Protein AF-A0A183FF31-F1 (afdb_monomer_lite)

pLDDT: mean 77.93, std 10.9, range [37.69, 88.56]

Secondary structure (DSSP, 8-state):
-EEEEE-S-EEEEEEEEEEEEEEEES-EEEEEEEEEEEEEEEES-EEEEEEEEEEEEEEEEEEEEEEEEEEEEEEEEEEEEEEEEEE-S-EEEEEEEEEEEEEEE-SS-------

Organism: Heligmosomoides polygyrus (NCBI:txid6339)

Sequence (115 aa):
MNVCFESSPLDVCFEWSTLGGYFKSPALDGHFESSTLDGYFESSPLDVCFEWSTLGGYFKSPALDGHFESSTLDGYFEWSTLGGYFKLPALNGYFEPSTLDGYFESPVTCHLSSR

Foldseek 3Di:
DEDEDDDEEDADEEEDQEYEYADEYQEYHYEYEYQEYAYAEDYEEYEYHEYYQEYYYHYDYQEYEYHEDYQEYAEAYEYQEYYEAYAHAYYHYAHEHCYYHYHYDYPDDHPNPDD

Structure (mmCIF, N/CA/C/O backbone):
data_AF-A0A183FF31-F1
#
_entry.id   AF-A0A183FF31-F1
#
loop_
_atom_site.group_PDB
_atom_site.id
_atom_site.type_symbol
_atom_site.label_atom_id
_atom_site.label_alt_id
_atom_site.label_comp_id
_atom_site.label_asym_id
_atom_site.label_entity_id
_atom_site.label_seq_id
_atom_site.pdbx_PDB_ins_code
_atom_site.Cartn_x
_atom_site.Cartn_y
_atom_site.Cartn_z
_atom_site.occupancy
_atom_site.B_iso_or_equiv
_atom_site.auth_seq_id
_atom_site.auth_comp_id
_atom_site.auth_asym_id
_atom_site.auth_atom_id
_atom_site.pdbx_PDB_model_num
ATOM 1 N N . MET A 1 1 ? 8.555 2.141 14.686 1.00 59.09 1 MET A N 1
ATOM 2 C CA . MET A 1 1 ? 10.004 2.346 14.431 1.00 59.09 1 MET A CA 1
ATOM 3 C C . MET A 1 1 ? 10.138 3.236 13.208 1.00 59.09 1 MET A C 1
ATOM 5 O O . MET A 1 1 ? 9.341 3.032 12.307 1.00 59.09 1 MET A O 1
ATOM 9 N N . ASN A 1 2 ? 11.051 4.219 13.192 1.00 63.12 2 ASN A N 1
ATOM 10 C CA . ASN A 1 2 ? 11.234 5.087 12.022 1.00 63.12 2 ASN A CA 1
ATOM 11 C C . ASN A 1 2 ? 12.384 4.553 11.161 1.00 63.12 2 ASN A C 1
ATOM 13 O O . ASN A 1 2 ? 13.509 4.463 11.654 1.00 63.12 2 ASN A O 1
ATOM 17 N N . VAL A 1 3 ? 12.102 4.161 9.922 1.00 66.81 3 VAL A N 1
ATOM 18 C CA . VAL A 1 3 ? 13.086 3.595 8.991 1.00 66.81 3 VAL A CA 1
ATOM 19 C C . VAL A 1 3 ? 13.325 4.597 7.867 1.00 66.81 3 VAL A C 1
ATOM 21 O O . VAL A 1 3 ? 12.381 5.122 7.287 1.00 66.81 3 VAL A O 1
ATOM 24 N N . CYS A 1 4 ? 14.590 4.877 7.567 1.00 66.94 4 CYS A N 1
ATOM 25 C CA . CYS A 1 4 ? 14.965 5.617 6.366 1.00 66.94 4 CYS A CA 1
ATOM 26 C C . CYS A 1 4 ? 15.694 4.654 5.442 1.00 66.94 4 CYS A C 1
ATOM 28 O O . CYS A 1 4 ? 16.723 4.097 5.835 1.00 66.94 4 CYS A O 1
ATOM 30 N N . PHE A 1 5 ? 15.163 4.446 4.242 1.00 64.62 5 PHE A N 1
ATOM 31 C CA . PHE A 1 5 ? 15.772 3.558 3.263 1.00 64.62 5 PHE A CA 1
ATOM 32 C C . PHE A 1 5 ? 15.904 4.255 1.913 1.00 64.62 5 PHE A C 1
ATOM 34 O O . PHE A 1 5 ? 14.911 4.701 1.341 1.00 64.62 5 PHE A O 1
ATOM 41 N N . GLU A 1 6 ? 17.137 4.305 1.411 1.00 56.78 6 GLU A N 1
ATOM 42 C CA . GLU A 1 6 ? 17.472 4.784 0.072 1.00 56.78 6 GLU A CA 1
ATOM 43 C C . GLU A 1 6 ? 18.443 3.789 -0.578 1.00 56.78 6 GLU A C 1
ATOM 45 O O . GLU A 1 6 ? 19.657 3.902 -0.409 1.00 56.78 6 GLU A O 1
ATOM 50 N N . SER A 1 7 ? 17.943 2.756 -1.270 1.00 53.22 7 SER A N 1
ATOM 51 C CA . SER A 1 7 ? 18.807 1.884 -2.087 1.00 53.22 7 SER A CA 1
ATOM 52 C C . SER A 1 7 ? 18.047 1.091 -3.170 1.00 53.22 7 SER A C 1
ATOM 54 O O . SER A 1 7 ? 16.854 1.312 -3.371 1.00 53.22 7 SER A O 1
ATOM 56 N N . SER A 1 8 ? 18.796 0.256 -3.911 1.00 54.72 8 SER A N 1
ATOM 57 C CA . SER A 1 8 ? 18.445 -0.599 -5.068 1.00 54.72 8 SER A CA 1
ATOM 58 C C . SER A 1 8 ? 17.163 -1.437 -4.883 1.00 54.72 8 SER A C 1
ATOM 60 O O . SER A 1 8 ? 16.695 -1.516 -3.751 1.00 54.72 8 SER A O 1
ATOM 62 N N . PRO A 1 9 ? 16.600 -2.051 -5.958 1.00 56.19 9 PRO A N 1
ATOM 63 C CA . PRO A 1 9 ? 15.320 -2.759 -5.907 1.00 56.19 9 PRO A CA 1
ATOM 64 C C . PRO A 1 9 ? 15.233 -3.630 -4.667 1.00 56.19 9 PRO A C 1
ATOM 66 O O . PRO A 1 9 ? 16.092 -4.478 -4.419 1.00 56.19 9 PRO A O 1
ATOM 69 N N . LEU A 1 10 ? 14.242 -3.311 -3.859 1.00 62.03 10 LEU A N 1
ATOM 70 C CA . LEU A 1 10 ? 13.980 -3.976 -2.609 1.00 62.03 10 LEU A CA 1
ATOM 71 C C . LEU A 1 10 ? 13.076 -5.160 -2.922 1.00 62.03 10 LEU A C 1
ATOM 73 O O . LEU A 1 10 ? 12.004 -4.928 -3.452 1.00 62.03 10 LEU A O 1
ATOM 77 N N . ASP A 1 11 ? 13.526 -6.374 -2.619 1.00 65.38 11 ASP A N 1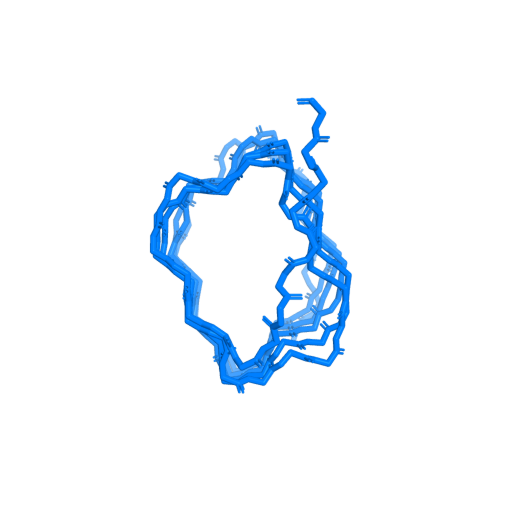
ATOM 78 C CA . ASP A 1 11 ? 12.676 -7.558 -2.462 1.00 65.38 11 ASP A CA 1
ATOM 79 C C . ASP A 1 11 ? 12.748 -7.925 -0.979 1.00 65.38 11 ASP A C 1
ATOM 81 O O . ASP A 1 11 ? 13.816 -8.277 -0.460 1.00 65.38 11 ASP A O 1
ATOM 85 N N . VAL A 1 12 ? 11.660 -7.669 -0.258 1.00 66.19 12 VAL A N 1
ATOM 86 C CA . VAL A 1 12 ? 11.653 -7.681 1.206 1.00 66.19 12 VAL A CA 1
ATOM 87 C C . VAL A 1 12 ? 10.292 -8.082 1.747 1.00 66.19 12 VAL A C 1
ATOM 89 O O . VAL A 1 12 ? 9.257 -7.568 1.331 1.00 66.19 12 VAL A O 1
ATOM 92 N N . CYS A 1 13 ? 10.321 -8.954 2.753 1.00 74.00 13 CYS A N 1
ATOM 93 C CA . CYS A 1 13 ? 9.168 -9.264 3.587 1.00 74.00 13 CYS A CA 1
ATOM 94 C C . CYS A 1 13 ? 9.360 -8.644 4.963 1.00 74.00 13 CYS A C 1
ATOM 96 O O . CYS A 1 13 ? 10.416 -8.789 5.590 1.00 74.00 13 CYS A O 1
ATOM 98 N N . PHE A 1 14 ? 8.330 -7.966 5.435 1.00 71.69 14 PHE A N 1
ATOM 99 C CA . PHE A 1 14 ? 8.433 -7.106 6.590 1.00 71.69 14 PHE A CA 1
ATOM 100 C C . PHE A 1 14 ? 7.173 -7.169 7.451 1.00 71.69 14 PHE A C 1
ATOM 102 O O . PHE A 1 14 ? 6.082 -6.853 6.986 1.00 71.69 14 PHE A O 1
ATOM 109 N N . GLU A 1 15 ? 7.354 -7.512 8.727 1.00 78.12 15 GLU A N 1
ATOM 110 C CA . GLU A 1 15 ? 6.283 -7.601 9.721 1.00 78.12 15 GLU A CA 1
ATOM 111 C C . GLU A 1 15 ? 6.616 -6.721 10.933 1.00 78.12 15 GLU A C 1
ATOM 113 O O . GLU A 1 15 ? 7.628 -6.923 11.614 1.00 78.12 15 GLU A O 1
ATOM 118 N N . TRP A 1 16 ? 5.758 -5.743 11.235 1.00 77.06 16 TRP A N 1
ATOM 119 C CA . TRP A 1 16 ? 5.919 -4.880 12.413 1.00 77.06 16 TRP A CA 1
ATOM 120 C C . TRP A 1 16 ? 4.591 -4.494 13.048 1.00 77.06 16 TRP A C 1
ATOM 122 O O . TRP A 1 16 ? 3.587 -4.334 12.374 1.00 77.06 16 TRP A O 1
ATOM 132 N N . SER A 1 17 ? 4.579 -4.188 14.345 1.00 79.88 17 SER A N 1
ATOM 133 C CA . SER A 1 17 ? 3.380 -3.610 14.977 1.00 79.88 17 SER A CA 1
ATOM 134 C C . SER A 1 17 ? 3.124 -2.161 14.540 1.00 79.88 17 SER A C 1
ATOM 136 O O . SER A 1 17 ? 1.981 -1.750 14.376 1.00 79.88 17 SER A O 1
ATOM 138 N N . THR A 1 18 ? 4.183 -1.370 14.346 1.00 79.94 18 THR A N 1
ATOM 139 C CA . THR A 1 18 ? 4.074 0.007 13.844 1.00 79.94 18 THR A CA 1
ATOM 140 C C . THR A 1 18 ? 5.320 0.384 13.061 1.00 79.94 18 THR A C 1
ATOM 142 O O . THR A 1 18 ? 6.429 0.436 13.621 1.00 79.94 18 THR A O 1
ATOM 145 N N . LEU A 1 19 ? 5.130 0.710 11.790 1.00 79.00 19 LEU A N 1
ATOM 146 C CA . LEU A 1 19 ? 6.173 1.200 10.908 1.00 79.00 19 LEU A CA 1
ATOM 147 C C . LEU A 1 19 ? 5.907 2.664 10.571 1.00 79.00 19 LEU A C 1
ATOM 149 O O . LEU A 1 19 ? 4.791 3.052 10.249 1.00 79.00 19 LEU A O 1
ATOM 153 N N . GLY A 1 20 ? 6.948 3.477 10.646 1.00 79.06 20 GLY A N 1
ATOM 154 C CA . GLY A 1 20 ? 6.944 4.767 9.987 1.00 79.06 20 GLY A CA 1
ATOM 155 C C . GLY A 1 20 ? 8.285 5.040 9.350 1.00 79.06 20 GLY A C 1
ATOM 156 O O . GLY A 1 20 ? 9.251 4.314 9.606 1.00 79.06 20 GLY A O 1
ATOM 157 N N . GLY A 1 21 ? 8.356 6.025 8.466 1.00 81.69 21 GLY A N 1
ATOM 158 C CA . GLY A 1 21 ? 9.617 6.266 7.784 1.00 81.69 21 GLY A CA 1
ATOM 159 C C . GLY A 1 21 ? 9.559 7.120 6.543 1.00 81.69 21 GLY A C 1
ATOM 160 O O . GLY A 1 21 ? 8.499 7.556 6.103 1.00 81.69 21 GLY A O 1
ATOM 161 N N . TYR A 1 22 ? 10.748 7.321 5.987 1.00 81.75 22 TYR A N 1
ATOM 162 C CA . TYR A 1 22 ? 10.947 7.851 4.649 1.00 81.75 22 TYR A CA 1
ATOM 163 C C . TYR A 1 22 ? 11.533 6.739 3.780 1.00 81.75 22 TYR A C 1
ATOM 165 O O . TYR A 1 22 ? 12.638 6.253 4.038 1.00 81.75 22 TYR A O 1
ATOM 173 N N . PHE A 1 23 ? 10.791 6.338 2.757 1.00 77.19 23 PHE A N 1
ATOM 174 C CA . PHE A 1 23 ? 11.182 5.287 1.833 1.00 77.19 23 PHE A CA 1
ATOM 175 C C . PHE A 1 23 ? 11.300 5.872 0.437 1.00 77.19 23 PHE A C 1
ATOM 177 O O . PHE A 1 23 ? 10.318 6.365 -0.125 1.00 77.19 23 PHE A O 1
ATOM 184 N N . LYS A 1 24 ? 12.507 5.791 -0.124 1.00 81.25 24 LYS A N 1
ATOM 185 C CA . LYS A 1 24 ? 12.759 6.149 -1.512 1.00 81.25 24 LYS A CA 1
ATOM 186 C C . LYS A 1 24 ? 13.474 5.017 -2.225 1.00 81.25 24 LYS A C 1
ATOM 188 O O . LYS A 1 24 ? 14.611 4.689 -1.890 1.00 81.25 24 LYS A O 1
ATOM 193 N N . SER A 1 25 ? 12.823 4.423 -3.219 1.00 74.81 25 SER A N 1
ATOM 194 C CA . SER A 1 25 ? 13.407 3.324 -3.991 1.00 74.81 25 SER A CA 1
ATOM 195 C C . SER A 1 25 ? 13.138 3.466 -5.493 1.00 74.81 25 SER A C 1
ATOM 197 O O . SER A 1 25 ? 12.109 3.995 -5.909 1.00 74.81 25 SER A O 1
ATOM 199 N N . PRO A 1 26 ? 14.055 3.004 -6.357 1.00 72.75 26 PRO A N 1
ATOM 200 C CA . PRO A 1 26 ? 13.810 2.952 -7.798 1.00 72.75 26 PRO A CA 1
ATOM 201 C C . PRO A 1 26 ? 12.829 1.831 -8.196 1.00 72.75 26 PRO A C 1
ATOM 203 O O . PRO A 1 26 ? 12.323 1.841 -9.312 1.00 72.75 26 PRO A O 1
ATOM 206 N N . ALA A 1 27 ? 12.601 0.861 -7.310 1.00 72.75 27 ALA A N 1
ATOM 207 C CA . ALA A 1 27 ? 11.593 -0.192 -7.399 1.00 72.75 27 ALA A CA 1
ATOM 208 C C . ALA A 1 27 ? 11.362 -0.747 -5.987 1.00 72.75 27 ALA A C 1
ATOM 210 O O . ALA A 1 27 ? 12.310 -0.808 -5.191 1.00 72.75 27 ALA A O 1
ATOM 211 N N . LEU A 1 28 ? 10.130 -1.128 -5.665 1.00 73.56 28 LEU A N 1
ATOM 212 C CA . LEU A 1 28 ? 9.806 -1.859 -4.440 1.00 73.56 28 LEU A CA 1
ATOM 213 C C . LEU A 1 28 ? 8.992 -3.084 -4.832 1.00 73.56 28 LEU A C 1
ATOM 215 O O . LEU A 1 28 ? 7.940 -2.940 -5.453 1.00 73.56 28 LEU A O 1
ATOM 219 N N . ASP A 1 29 ? 9.505 -4.241 -4.451 1.00 78.19 29 ASP A N 1
ATOM 220 C CA . ASP A 1 29 ? 8.854 -5.533 -4.550 1.00 78.19 29 ASP A CA 1
ATOM 221 C C . ASP A 1 29 ? 8.778 -6.152 -3.143 1.00 78.19 29 ASP A C 1
ATOM 223 O O . ASP A 1 29 ? 9.660 -5.942 -2.299 1.00 78.19 29 ASP A O 1
ATOM 227 N N . GLY A 1 30 ? 7.700 -6.870 -2.855 1.00 77.69 30 GLY A N 1
ATOM 228 C CA . GLY A 1 30 ? 7.584 -7.662 -1.636 1.00 77.69 30 GLY A CA 1
ATOM 229 C C . GLY A 1 30 ? 6.301 -7.466 -0.837 1.00 77.69 30 GLY A C 1
ATOM 230 O O . GLY A 1 30 ? 5.284 -6.957 -1.314 1.00 77.69 30 GLY A O 1
ATOM 231 N N . HIS A 1 31 ? 6.342 -7.934 0.410 1.00 81.31 31 HIS A N 1
ATOM 232 C CA . HIS A 1 31 ? 5.175 -8.036 1.280 1.00 81.31 31 HIS A CA 1
ATOM 233 C C . HIS A 1 31 ? 5.385 -7.263 2.580 1.00 81.31 31 HIS A C 1
ATOM 235 O O . HIS A 1 31 ? 6.368 -7.484 3.293 1.00 81.31 31 HIS A O 1
ATOM 241 N N . PHE A 1 32 ? 4.446 -6.379 2.914 1.00 77.88 32 PHE A N 1
ATOM 242 C CA . PHE A 1 32 ? 4.500 -5.609 4.149 1.00 77.88 32 PHE A CA 1
ATOM 243 C C . PHE A 1 32 ? 3.201 -5.763 4.921 1.00 77.88 32 PHE A C 1
ATOM 245 O O . PHE A 1 32 ? 2.129 -5.374 4.456 1.00 77.88 32 PHE A O 1
ATOM 252 N N . GLU A 1 33 ? 3.345 -6.241 6.148 1.00 82.69 33 GLU A N 1
ATOM 253 C CA . GLU A 1 33 ? 2.256 -6.394 7.094 1.00 82.69 33 GLU A CA 1
ATOM 254 C C . GLU A 1 33 ? 2.538 -5.532 8.327 1.00 82.69 33 GLU A C 1
ATOM 256 O O . GLU A 1 33 ? 3.620 -5.568 8.931 1.00 82.69 33 GLU A O 1
ATOM 261 N N . SER A 1 34 ? 1.569 -4.702 8.713 1.00 81.94 34 SER A N 1
ATOM 262 C CA . SER A 1 34 ? 1.669 -3.959 9.969 1.00 81.94 34 SER A CA 1
ATOM 263 C C . SER A 1 34 ? 0.318 -3.588 10.569 1.00 81.94 34 SER A C 1
ATOM 265 O O . SER A 1 34 ? -0.658 -3.356 9.871 1.00 81.94 34 SER A O 1
ATOM 267 N N . SER A 1 35 ? 0.232 -3.436 11.890 1.00 85.31 35 SER A N 1
ATOM 268 C CA . SER A 1 35 ? -0.988 -2.861 12.476 1.00 85.31 35 SER A CA 1
ATOM 269 C C . SER A 1 35 ? -1.141 -1.383 12.097 1.00 85.31 35 SER A C 1
ATOM 271 O O . SER A 1 35 ? -2.252 -0.907 11.871 1.00 85.31 35 SER A O 1
ATOM 273 N N . THR A 1 36 ? -0.036 -0.641 11.998 1.00 84.25 36 THR A N 1
ATOM 274 C CA . THR A 1 36 ? -0.063 0.776 11.620 1.00 84.25 36 THR A CA 1
ATOM 275 C C . THR A 1 36 ? 1.151 1.131 10.780 1.00 84.25 36 THR A C 1
ATOM 277 O O . THR A 1 36 ? 2.285 0.964 11.234 1.00 84.25 36 THR A O 1
ATOM 280 N N . LEU A 1 37 ? 0.910 1.669 9.589 1.00 83.19 37 LEU A N 1
ATOM 281 C CA . LEU A 1 37 ? 1.940 2.262 8.748 1.00 83.19 37 LEU A CA 1
ATOM 282 C C . LEU A 1 37 ? 1.683 3.766 8.615 1.00 83.19 37 LEU A C 1
ATOM 284 O O . LEU A 1 37 ? 0.581 4.148 8.249 1.00 83.19 37 LEU A O 1
ATOM 288 N N . ASP A 1 38 ? 2.676 4.605 8.906 1.00 84.50 38 ASP A N 1
ATOM 289 C CA . ASP A 1 38 ? 2.609 6.057 8.684 1.00 84.50 38 ASP A CA 1
ATOM 290 C C . ASP A 1 38 ? 3.952 6.606 8.192 1.00 84.50 38 ASP A C 1
ATOM 292 O O . ASP A 1 38 ? 4.959 6.541 8.897 1.00 84.50 38 ASP A O 1
ATOM 296 N N . GLY A 1 39 ? 4.012 7.134 6.972 1.00 84.50 39 GLY A N 1
ATOM 297 C CA . GLY A 1 39 ? 5.281 7.602 6.424 1.00 84.50 39 GLY A CA 1
ATOM 298 C C . GLY A 1 39 ? 5.193 8.274 5.065 1.00 84.50 39 GLY A C 1
ATOM 299 O O . GLY A 1 39 ? 4.119 8.487 4.511 1.00 84.50 39 GLY A O 1
ATOM 300 N N . TYR A 1 40 ? 6.361 8.618 4.533 1.00 84.25 40 TYR A N 1
ATOM 301 C CA . TYR A 1 40 ? 6.516 9.136 3.182 1.00 84.25 40 TYR A CA 1
ATOM 302 C C . TYR A 1 40 ? 7.140 8.062 2.294 1.00 84.25 40 TYR A C 1
ATOM 304 O O . TYR A 1 40 ? 8.238 7.579 2.577 1.00 84.25 40 TYR A O 1
ATOM 312 N N . PHE A 1 41 ? 6.454 7.727 1.209 1.00 80.62 41 PHE A N 1
ATOM 313 C CA . PHE A 1 41 ? 6.865 6.735 0.229 1.00 80.62 41 PHE A CA 1
ATOM 314 C C . PHE A 1 41 ? 6.899 7.369 -1.156 1.00 80.62 41 PHE A C 1
ATOM 316 O O . PHE A 1 41 ? 5.879 7.811 -1.686 1.00 80.62 41 PHE A O 1
ATOM 323 N N . GLU A 1 42 ? 8.084 7.387 -1.752 1.00 82.88 42 GLU A N 1
ATOM 324 C CA . GLU A 1 42 ? 8.288 7.817 -3.129 1.00 82.88 42 GLU A CA 1
ATOM 325 C C . GLU A 1 42 ? 9.101 6.755 -3.850 1.00 82.88 42 GLU A C 1
ATOM 327 O O . GLU A 1 42 ? 10.300 6.600 -3.620 1.00 82.88 42 GLU A O 1
ATOM 332 N N . SER A 1 43 ? 8.451 6.012 -4.731 1.00 75.00 43 SER A N 1
ATOM 333 C CA . SER A 1 43 ? 9.100 4.943 -5.478 1.00 75.00 43 SER A CA 1
ATOM 334 C C . SER A 1 43 ? 8.834 5.057 -6.972 1.00 75.00 43 SER A C 1
ATOM 336 O O . SER A 1 43 ? 7.911 5.734 -7.420 1.00 75.00 43 SER A O 1
ATOM 338 N N . SER A 1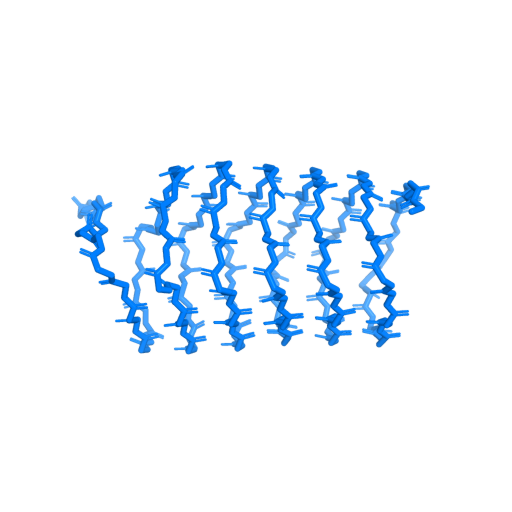 44 ? 9.690 4.421 -7.767 1.00 69.50 44 SER A N 1
ATOM 339 C CA . SER A 1 44 ? 9.325 3.962 -9.116 1.00 69.50 44 SER A CA 1
ATOM 340 C C . SER A 1 44 ? 8.886 2.490 -9.019 1.00 69.50 44 SER A C 1
ATOM 342 O O . SER A 1 44 ? 9.129 1.901 -7.971 1.00 69.50 44 SER A O 1
ATOM 344 N N . PRO A 1 45 ? 8.146 1.953 -10.009 1.00 77.00 45 PRO A N 1
ATOM 345 C CA . PRO A 1 45 ? 6.927 1.145 -9.825 1.00 77.00 45 PRO A CA 1
ATOM 346 C C . PRO A 1 45 ? 6.925 0.179 -8.627 1.00 77.00 45 PRO A C 1
ATOM 348 O O . PRO A 1 45 ? 7.910 -0.504 -8.349 1.00 77.00 45 PRO A O 1
ATOM 351 N N . LEU A 1 46 ? 5.781 0.134 -7.946 1.00 77.25 46 LEU A N 1
ATOM 352 C CA . LEU A 1 46 ? 5.508 -0.754 -6.820 1.00 77.25 46 LEU A CA 1
ATOM 353 C C . LEU A 1 46 ? 4.821 -2.024 -7.330 1.00 77.25 46 LEU A C 1
ATOM 355 O O . LEU A 1 46 ? 3.788 -1.903 -7.984 1.00 77.25 46 LEU A O 1
ATOM 359 N N . ASP A 1 47 ? 5.357 -3.194 -6.999 1.00 80.75 47 ASP A N 1
ATOM 360 C CA . ASP A 1 47 ? 4.672 -4.487 -7.134 1.00 80.75 47 ASP A CA 1
ATOM 361 C C . ASP A 1 47 ? 4.656 -5.150 -5.758 1.00 80.75 47 ASP A C 1
ATOM 363 O O . ASP A 1 47 ? 5.677 -5.627 -5.281 1.00 80.75 47 ASP A O 1
ATOM 367 N N . VAL A 1 48 ? 3.557 -5.021 -5.020 1.00 77.06 48 VAL A N 1
ATOM 368 C CA . VAL A 1 48 ? 3.595 -5.237 -3.568 1.00 77.06 48 VAL A CA 1
ATOM 369 C C . VAL A 1 48 ? 2.287 -5.770 -3.017 1.00 77.06 48 VAL A C 1
ATOM 371 O O . VAL A 1 48 ? 1.190 -5.451 -3.478 1.00 77.06 48 VAL A O 1
ATOM 374 N N . CYS A 1 49 ? 2.416 -6.562 -1.959 1.00 82.69 49 CYS A N 1
ATOM 375 C CA . CYS A 1 49 ? 1.299 -6.988 -1.131 1.00 82.69 49 CYS A CA 1
ATOM 376 C C . CYS A 1 49 ? 1.352 -6.270 0.215 1.00 82.69 49 CYS A C 1
ATOM 378 O O . CYS A 1 49 ? 2.373 -6.257 0.902 1.00 82.69 49 CYS A O 1
ATOM 380 N N . PHE A 1 50 ? 0.235 -5.669 0.578 1.00 82.62 50 PHE A N 1
ATOM 381 C CA . PHE A 1 50 ? 0.163 -4.655 1.603 1.00 82.62 50 PHE A CA 1
ATOM 382 C C . PHE A 1 50 ? -1.077 -4.880 2.465 1.00 82.62 50 PHE A C 1
ATOM 384 O O . PHE A 1 50 ? -2.205 -4.758 1.985 1.00 82.62 50 PHE A O 1
ATOM 391 N N . GLU A 1 51 ? -0.861 -5.219 3.737 1.00 86.00 51 GLU A N 1
ATOM 392 C CA . GLU A 1 51 ? -1.930 -5.530 4.689 1.00 86.00 51 GLU A CA 1
ATOM 393 C C . GLU A 1 51 ? -1.762 -4.734 5.983 1.00 86.00 51 GLU A C 1
ATOM 395 O O . GLU A 1 51 ? -0.793 -4.907 6.732 1.00 86.00 51 GLU A O 1
ATOM 400 N N . TRP A 1 52 ? -2.731 -3.852 6.261 1.00 86.12 52 TRP A N 1
ATOM 401 C CA . TRP A 1 52 ? -2.698 -3.007 7.450 1.00 86.12 52 TRP A CA 1
ATOM 402 C C . TRP A 1 52 ? -4.042 -2.809 8.140 1.00 86.12 52 TRP A C 1
ATOM 404 O O . TRP A 1 52 ? -5.115 -2.842 7.540 1.00 86.12 52 TRP A O 1
ATOM 414 N N . SER A 1 53 ? -4.004 -2.518 9.443 1.00 86.62 53 SER A N 1
ATOM 415 C CA . SER A 1 53 ? -5.205 -2.010 10.126 1.00 86.62 53 SER A CA 1
ATOM 416 C C . SER A 1 53 ? -5.388 -0.512 9.878 1.00 86.62 53 SER A C 1
ATOM 418 O O . SER A 1 53 ? -6.502 -0.047 9.650 1.00 86.62 53 SER A O 1
ATOM 420 N N . THR A 1 54 ? -4.303 0.259 9.898 1.00 85.62 54 THR A N 1
ATOM 421 C CA . THR A 1 54 ? -4.327 1.692 9.598 1.00 85.62 54 THR A CA 1
ATOM 422 C C . THR A 1 54 ? -3.138 2.063 8.734 1.00 85.62 54 THR A C 1
ATOM 424 O O . THR A 1 54 ? -1.998 1.754 9.080 1.00 85.62 54 THR A O 1
ATOM 427 N N . LEU A 1 55 ? -3.415 2.755 7.635 1.00 83.88 55 LEU A N 1
ATOM 428 C CA . LEU A 1 55 ? -2.412 3.297 6.743 1.00 83.88 55 LEU A CA 1
ATOM 429 C C . LEU A 1 55 ? -2.543 4.817 6.670 1.00 83.88 55 LEU A C 1
ATOM 431 O O . LEU A 1 55 ? -3.596 5.328 6.309 1.00 83.88 55 LEU A O 1
ATOM 435 N N . GLY A 1 56 ? -1.459 5.493 7.025 1.00 84.62 56 GLY A N 1
ATOM 436 C CA . GLY A 1 56 ? -1.271 6.932 7.099 1.00 84.62 56 GLY A CA 1
ATOM 437 C C . GLY A 1 56 ? -0.147 7.404 6.175 1.00 84.62 56 GLY A C 1
ATOM 438 O O . GLY A 1 56 ? 0.777 6.641 5.882 1.00 84.62 56 GLY A O 1
ATOM 439 N N . GLY A 1 57 ? -0.177 8.672 5.768 1.00 86.12 57 GLY A N 1
ATOM 440 C CA . GLY A 1 57 ? 1.010 9.366 5.260 1.00 86.12 57 GLY A CA 1
ATOM 441 C C . GLY A 1 57 ? 0.918 9.838 3.811 1.00 86.12 57 GLY A C 1
ATOM 442 O O . GLY A 1 57 ? -0.153 10.203 3.333 1.00 86.12 57 GLY A O 1
ATOM 443 N N . TYR A 1 58 ? 2.058 9.915 3.124 1.00 87.56 58 TYR A N 1
ATOM 444 C CA . TYR A 1 58 ? 2.154 10.393 1.741 1.00 87.56 58 TYR A CA 1
ATOM 445 C C . TYR A 1 58 ? 2.772 9.323 0.847 1.00 87.56 58 TYR A C 1
ATOM 447 O O . TYR A 1 58 ? 3.916 8.927 1.062 1.00 87.56 58 TYR A O 1
ATOM 455 N N . PHE A 1 59 ? 2.042 8.898 -0.180 1.00 85.12 59 PHE A N 1
ATOM 456 C CA . PHE A 1 59 ? 2.482 7.885 -1.133 1.00 85.12 59 PHE A CA 1
ATOM 457 C C . PHE A 1 59 ? 2.391 8.430 -2.551 1.00 85.12 59 PHE A C 1
ATOM 459 O O . PHE A 1 59 ? 1.330 8.870 -2.996 1.00 85.12 59 PHE A O 1
ATOM 466 N N . LYS A 1 60 ? 3.508 8.361 -3.273 1.00 86.94 60 LYS A N 1
ATOM 467 C CA . LYS A 1 60 ? 3.584 8.744 -4.680 1.00 86.94 60 LYS A CA 1
ATOM 468 C C . LYS A 1 60 ? 4.370 7.702 -5.460 1.00 86.94 60 LYS A C 1
ATOM 470 O O . LYS A 1 60 ? 5.539 7.457 -5.170 1.00 86.94 60 LYS A O 1
ATOM 475 N N . SER A 1 61 ? 3.744 7.127 -6.480 1.00 84.25 61 SER A N 1
ATOM 476 C CA . SER A 1 61 ? 4.416 6.221 -7.415 1.00 84.25 61 SER A CA 1
ATOM 477 C C . SER A 1 61 ? 3.825 6.367 -8.821 1.00 84.25 61 SER A C 1
ATOM 479 O O . SER A 1 61 ? 2.624 6.599 -8.960 1.00 84.25 61 SER A O 1
ATOM 481 N N . PRO A 1 62 ? 4.621 6.233 -9.899 1.00 84.50 62 PRO A N 1
ATOM 482 C CA . PRO A 1 62 ? 4.074 6.199 -11.251 1.00 84.50 62 PRO A CA 1
ATOM 483 C C . PRO A 1 62 ? 3.132 5.004 -11.458 1.00 84.50 62 PRO A C 1
ATOM 485 O O . PRO A 1 62 ? 2.148 5.136 -12.179 1.00 84.50 62 PRO A O 1
ATOM 488 N N . ALA A 1 63 ? 3.380 3.866 -10.807 1.00 85.19 63 ALA A N 1
ATOM 489 C CA . ALA A 1 63 ? 2.501 2.704 -10.880 1.00 85.19 63 ALA A CA 1
ATOM 490 C C . ALA A 1 63 ? 2.508 1.904 -9.575 1.00 85.19 63 ALA A C 1
ATOM 492 O O . ALA A 1 63 ? 3.535 1.810 -8.896 1.00 85.19 63 ALA A O 1
ATOM 493 N N . LEU A 1 64 ? 1.358 1.334 -9.240 1.00 84.44 64 LEU A N 1
ATOM 494 C CA . LEU A 1 64 ? 1.199 0.349 -8.182 1.00 84.44 64 LEU A CA 1
ATOM 495 C C . LEU A 1 64 ? 0.432 -0.839 -8.755 1.00 84.44 64 LEU A C 1
ATOM 497 O O . LEU A 1 64 ? -0.672 -0.648 -9.257 1.00 84.44 64 LEU A O 1
ATOM 501 N N . ASP A 1 65 ? 1.033 -2.019 -8.682 1.00 86.31 65 ASP A N 1
ATOM 502 C CA . ASP A 1 65 ? 0.402 -3.310 -8.938 1.00 86.31 65 ASP A CA 1
ATOM 503 C C . ASP A 1 65 ? 0.469 -4.164 -7.662 1.00 86.31 65 ASP A C 1
ATOM 505 O O . ASP A 1 65 ? 1.367 -3.986 -6.833 1.00 86.31 65 ASP A O 1
ATOM 509 N N . GLY A 1 66 ? -0.510 -5.046 -7.474 1.00 85.50 66 GLY A N 1
ATOM 510 C CA . GLY A 1 66 ? -0.547 -5.983 -6.352 1.00 85.50 66 GLY A CA 1
ATOM 511 C C . GLY A 1 66 ? -1.815 -5.929 -5.497 1.00 85.50 66 GLY A C 1
ATOM 512 O O . GLY A 1 66 ? -2.920 -5.675 -5.980 1.00 85.50 66 GLY A O 1
ATOM 513 N N . HIS A 1 67 ? -1.676 -6.268 -4.215 1.00 87.00 67 HIS A N 1
ATOM 514 C CA . HIS A 1 67 ? -2.803 -6.465 -3.301 1.00 87.00 67 HIS A CA 1
ATOM 515 C C . HIS A 1 67 ? -2.721 -5.511 -2.119 1.00 87.00 67 HIS A C 1
ATOM 517 O O . HIS A 1 67 ? -1.707 -5.465 -1.428 1.00 87.00 67 HIS A O 1
ATOM 523 N N . PHE A 1 68 ? -3.800 -4.781 -1.861 1.00 85.00 68 PHE A N 1
ATOM 524 C CA . PHE A 1 68 ? -3.832 -3.745 -0.843 1.00 85.00 68 PHE A CA 1
ATOM 525 C C . PHE A 1 68 ? -5.093 -3.835 0.004 1.00 85.00 68 PHE A C 1
ATOM 527 O O . PHE A 1 68 ? -6.204 -3.554 -0.457 1.00 85.00 68 PHE A O 1
ATOM 534 N N . GLU A 1 69 ? -4.914 -4.152 1.278 1.00 87.25 69 GLU A N 1
ATOM 535 C CA . GLU A 1 69 ? -5.988 -4.133 2.259 1.00 87.25 69 GLU A CA 1
ATOM 536 C C . GLU A 1 69 ? -5.626 -3.218 3.415 1.00 87.25 69 GLU A C 1
ATOM 538 O O . GLU A 1 69 ? -4.606 -3.377 4.086 1.00 87.25 69 GLU A O 1
ATOM 543 N N . SER A 1 70 ? -6.498 -2.245 3.666 1.00 85.94 70 SER A N 1
ATOM 544 C CA . SER A 1 70 ? -6.409 -1.425 4.864 1.00 85.94 70 SER A CA 1
ATOM 545 C C . SER A 1 70 ? -7.788 -1.176 5.436 1.00 85.94 70 SER A C 1
ATOM 547 O O . SER A 1 70 ? -8.689 -0.768 4.708 1.00 85.94 70 SER A O 1
ATOM 549 N N . SER A 1 71 ? -7.958 -1.365 6.748 1.00 87.25 71 SER A N 1
ATOM 550 C CA . SER A 1 71 ? -9.230 -1.028 7.408 1.00 87.25 71 SER A CA 1
ATOM 551 C C . SER A 1 71 ? -9.469 0.483 7.467 1.00 87.25 71 SER A C 1
ATOM 553 O O . SER A 1 71 ? -10.616 0.925 7.521 1.00 87.25 71 SER A O 1
ATOM 555 N N . THR A 1 72 ? -8.407 1.291 7.471 1.00 85.62 72 THR A N 1
ATOM 556 C CA . THR A 1 72 ? -8.483 2.756 7.460 1.00 85.62 72 THR A CA 1
ATOM 557 C C . THR A 1 72 ? -7.317 3.341 6.680 1.00 85.62 72 THR A C 1
ATOM 559 O O . THR A 1 72 ? -6.160 3.067 6.988 1.00 85.62 72 THR A O 1
ATOM 562 N N . LEU A 1 73 ? -7.630 4.172 5.694 1.00 84.25 73 LEU A N 1
ATOM 563 C CA . LEU A 1 73 ? -6.672 4.926 4.905 1.00 84.25 73 LEU A CA 1
ATOM 564 C C . LEU A 1 73 ? -6.792 6.413 5.239 1.00 84.25 73 LEU A C 1
ATOM 566 O O . LEU A 1 73 ? -7.857 6.993 5.051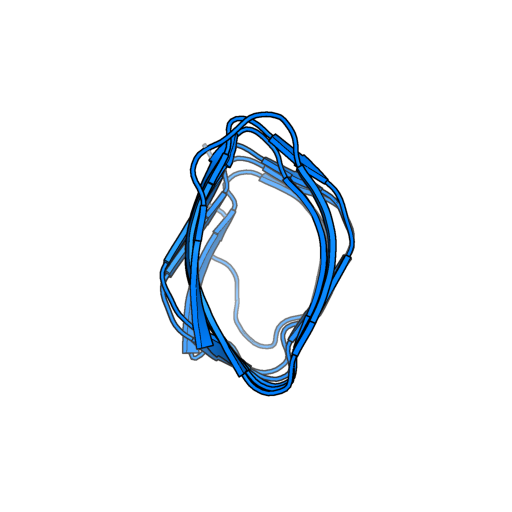 1.00 84.25 73 LEU A O 1
ATOM 570 N N . ASP A 1 74 ? -5.718 7.022 5.717 1.00 85.44 74 ASP A N 1
ATOM 571 C CA . ASP A 1 74 ? -5.599 8.448 6.018 1.00 85.44 74 ASP A CA 1
ATOM 572 C C . ASP A 1 74 ? -4.344 8.996 5.325 1.00 85.44 74 ASP A C 1
ATOM 574 O O . ASP A 1 74 ? -3.340 8.303 5.193 1.00 85.44 74 ASP A O 1
ATOM 578 N N . GLY A 1 75 ? -4.389 10.230 4.837 1.00 85.31 75 GLY A N 1
ATOM 579 C CA . GLY A 1 75 ? -3.265 10.854 4.137 1.00 85.31 75 GLY A CA 1
ATOM 580 C C . GLY A 1 75 ? -3.478 11.044 2.637 1.00 85.31 75 GLY A C 1
ATOM 581 O O . GLY A 1 75 ? -4.605 11.192 2.168 1.00 85.31 75 GLY A O 1
ATOM 582 N N . TYR A 1 76 ? -2.384 11.142 1.886 1.00 86.25 76 TYR A N 1
ATOM 583 C CA . TYR A 1 76 ? -2.383 11.510 0.473 1.00 86.25 76 TYR A CA 1
ATOM 584 C C . TYR A 1 76 ? -1.732 10.427 -0.368 1.00 86.25 76 TYR A C 1
ATOM 586 O O . TYR A 1 76 ? -0.563 10.094 -0.171 1.00 86.25 76 TYR A O 1
ATOM 594 N N . PHE A 1 77 ? -2.477 9.936 -1.347 1.00 83.75 77 PHE A N 1
ATOM 595 C CA . PHE A 1 77 ? -2.021 8.879 -2.214 1.00 83.75 77 PHE A CA 1
ATOM 596 C C . PHE A 1 77 ? -2.284 9.203 -3.685 1.00 83.75 77 PHE A C 1
ATOM 598 O O . PHE A 1 77 ? -3.420 9.453 -4.097 1.00 83.75 77 PHE A O 1
ATOM 605 N N . GLU A 1 78 ? -1.216 9.195 -4.478 1.00 86.19 78 GLU A N 1
ATOM 606 C CA . GLU A 1 78 ? -1.225 9.581 -5.887 1.00 86.19 78 GLU A CA 1
ATOM 607 C C . GLU A 1 78 ? -0.504 8.524 -6.725 1.00 86.19 78 GLU A C 1
ATOM 609 O O . GLU A 1 78 ? 0.693 8.268 -6.543 1.00 86.19 78 GLU A O 1
ATOM 614 N N . TRP A 1 79 ? -1.2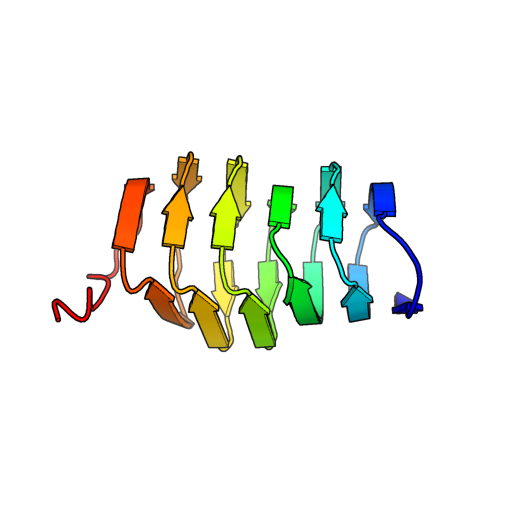33 7.949 -7.686 1.00 84.75 79 TRP A N 1
ATOM 615 C CA . TRP A 1 79 ? -0.688 6.982 -8.637 1.00 84.75 79 TRP A CA 1
ATOM 616 C C . TRP A 1 79 ? -1.108 7.315 -10.064 1.00 84.75 79 TRP A C 1
ATOM 618 O O . TRP A 1 79 ? -2.246 7.707 -10.322 1.00 84.75 79 TRP A O 1
ATOM 628 N N . SER A 1 80 ? -0.213 7.138 -11.039 1.00 85.69 80 SER A N 1
ATOM 629 C CA . SER A 1 80 ? -0.640 7.265 -12.445 1.00 85.69 80 SER A CA 1
ATOM 630 C C . SER A 1 80 ? -1.413 6.021 -12.885 1.00 85.69 80 SER A C 1
ATOM 632 O O . SER A 1 80 ? -2.472 6.135 -13.505 1.00 85.69 80 SER A O 1
ATOM 634 N N . THR A 1 81 ? -0.942 4.839 -12.493 1.00 85.19 81 THR A N 1
ATOM 635 C CA . THR A 1 81 ? -1.623 3.566 -12.748 1.00 85.19 81 THR A CA 1
ATOM 636 C C . THR A 1 81 ? -1.766 2.760 -11.474 1.00 85.19 81 THR A C 1
ATOM 638 O O . THR A 1 81 ? -0.803 2.594 -10.729 1.00 85.19 81 THR A O 1
ATOM 641 N N . LEU A 1 82 ? -2.981 2.277 -11.239 1.00 84.69 82 LEU A N 1
ATOM 642 C CA . LEU A 1 82 ? -3.331 1.428 -10.116 1.00 84.69 82 LEU A CA 1
ATOM 643 C C . LEU A 1 82 ? -3.901 0.112 -10.646 1.00 84.69 82 LEU A C 1
ATOM 645 O O . LEU A 1 82 ? -4.983 0.108 -11.233 1.00 84.69 82 LEU A O 1
ATOM 649 N N . GLY A 1 83 ? -3.158 -0.974 -10.466 1.00 86.31 83 GLY A N 1
ATOM 650 C CA . GLY A 1 83 ? -3.512 -2.324 -10.882 1.00 86.31 83 GLY A CA 1
ATOM 651 C C . GLY A 1 83 ? -3.605 -3.291 -9.705 1.00 86.31 83 GLY A C 1
ATOM 652 O O . GLY A 1 83 ? -3.005 -3.055 -8.658 1.00 86.31 83 GLY A O 1
ATOM 653 N N . GLY A 1 84 ? -4.404 -4.348 -9.862 1.00 88.00 84 GLY A N 1
ATOM 654 C CA . GLY A 1 84 ? -4.555 -5.396 -8.848 1.00 88.00 84 GLY A CA 1
ATOM 655 C C . GLY A 1 84 ? -5.830 -5.285 -8.004 1.00 88.00 84 GLY A C 1
ATOM 656 O O . GLY A 1 84 ? -6.909 -5.034 -8.543 1.00 88.00 84 GLY A O 1
ATOM 657 N N . TYR A 1 85 ? -5.750 -5.548 -6.699 1.00 88.56 85 TYR A N 1
ATOM 658 C CA . TYR A 1 85 ? -6.914 -5.615 -5.801 1.00 88.56 85 TYR A CA 1
ATOM 659 C C . TYR A 1 85 ? -6.766 -4.662 -4.614 1.00 88.56 85 TYR A C 1
ATOM 661 O O . TYR A 1 85 ? -5.798 -4.744 -3.863 1.00 88.56 85 TYR A O 1
ATOM 669 N N . PHE A 1 86 ? -7.767 -3.802 -4.414 1.00 84.94 86 PHE A N 1
ATOM 670 C CA . PHE A 1 86 ? -7.787 -2.795 -3.354 1.00 84.94 86 PHE A CA 1
ATOM 671 C C . PHE A 1 86 ? -9.079 -2.869 -2.555 1.00 84.94 86 PHE A C 1
ATOM 673 O O . PHE A 1 86 ? -10.172 -2.735 -3.113 1.00 84.94 86 PHE A O 1
ATOM 680 N N . LYS A 1 87 ? -8.951 -2.992 -1.233 1.00 88.31 87 LYS A N 1
ATOM 681 C CA . LYS A 1 87 ? -10.076 -2.954 -0.298 1.00 88.31 87 LYS A CA 1
ATOM 682 C C . LYS A 1 87 ? -9.820 -1.951 0.819 1.00 88.31 87 LYS A C 1
ATOM 684 O O . LYS A 1 87 ? -8.956 -2.148 1.672 1.00 88.31 87 LYS A O 1
ATOM 689 N N . LEU A 1 88 ? -10.599 -0.872 0.805 1.00 84.00 88 LEU A N 1
ATOM 690 C CA . LEU A 1 88 ? -10.409 0.313 1.641 1.00 84.00 88 LEU A CA 1
ATOM 691 C C . LEU A 1 88 ? -11.748 0.742 2.269 1.00 84.00 88 LEU A C 1
ATOM 693 O O . LEU A 1 88 ? -12.398 1.661 1.759 1.00 84.00 88 LEU A O 1
ATOM 697 N N . PRO A 1 89 ? -12.196 0.100 3.369 1.00 80.50 89 PRO A N 1
ATOM 698 C CA . PRO A 1 89 ? -13.508 0.326 3.979 1.00 80.50 89 PRO A CA 1
ATOM 699 C C . PRO A 1 89 ? -13.680 1.700 4.630 1.00 80.50 89 PRO A C 1
ATOM 701 O O . PRO A 1 89 ? -14.809 2.122 4.853 1.00 80.50 89 PRO A O 1
ATOM 704 N N . ALA A 1 90 ? -12.593 2.398 4.953 1.00 84.06 90 ALA A N 1
ATOM 705 C CA . ALA A 1 90 ? -12.631 3.776 5.421 1.00 84.06 90 ALA A CA 1
ATOM 706 C C . ALA A 1 90 ? -11.506 4.566 4.754 1.00 84.06 90 ALA A C 1
ATOM 708 O O . ALA A 1 90 ? -10.334 4.246 4.937 1.00 84.06 90 ALA A O 1
ATOM 709 N N . LEU A 1 91 ? -11.871 5.595 3.990 1.00 79.94 91 LEU A N 1
ATOM 710 C CA . LEU A 1 91 ? -10.942 6.521 3.353 1.00 79.94 91 LEU A CA 1
ATOM 711 C C . LEU A 1 91 ? -11.159 7.920 3.941 1.00 79.94 91 LEU A C 1
ATOM 713 O O . LEU A 1 91 ? -12.157 8.576 3.651 1.00 79.94 91 LEU A O 1
ATOM 717 N N . ASN A 1 92 ? -10.222 8.353 4.776 1.00 80.50 92 ASN A N 1
ATOM 718 C CA . ASN A 1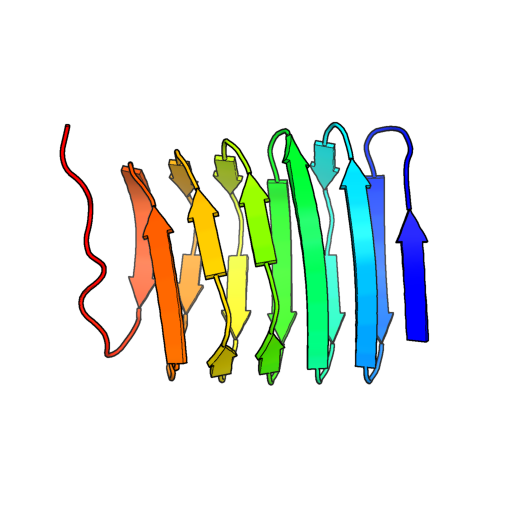 92 ? -10.137 9.675 5.383 1.00 80.50 92 ASN A CA 1
ATOM 719 C C . ASN A 1 92 ? -8.923 10.428 4.818 1.00 80.50 92 ASN A 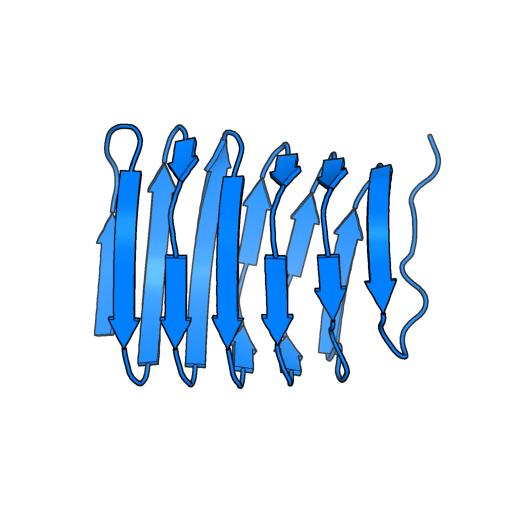C 1
ATOM 721 O O . ASN A 1 92 ? -8.029 10.836 5.546 1.00 80.50 92 ASN A O 1
ATOM 725 N N . GLY A 1 93 ? -8.858 10.561 3.496 1.00 76.00 93 GLY A N 1
ATOM 726 C CA . GLY A 1 93 ? -7.692 11.104 2.815 1.00 76.00 93 GLY A CA 1
ATOM 727 C C . GLY A 1 93 ? -7.947 11.349 1.336 1.00 76.00 93 GLY A C 1
ATOM 728 O O . GLY A 1 93 ? -9.074 11.247 0.850 1.00 76.00 93 GLY A O 1
ATOM 729 N N . TYR A 1 94 ? -6.883 11.682 0.622 1.00 81.31 94 TYR A N 1
ATOM 730 C CA . TYR A 1 94 ? -6.890 11.868 -0.818 1.00 81.31 94 TYR A CA 1
ATOM 731 C C . TYR A 1 94 ? -6.373 10.612 -1.510 1.00 81.31 94 TYR A C 1
ATOM 733 O O . TYR A 1 94 ? -5.292 10.130 -1.181 1.00 81.31 94 TYR A O 1
ATOM 741 N N . PHE A 1 95 ? -7.132 10.105 -2.477 1.00 81.69 95 PHE A N 1
ATOM 742 C CA . PHE A 1 95 ? -6.793 8.911 -3.242 1.00 81.69 95 PHE A CA 1
ATOM 743 C C . PHE A 1 95 ? -7.109 9.162 -4.717 1.00 81.69 95 PHE A C 1
ATOM 745 O O . PHE A 1 95 ? -8.280 9.179 -5.104 1.00 81.69 95 PHE A O 1
ATOM 752 N N . GLU A 1 96 ? -6.075 9.378 -5.531 1.00 82.69 96 GLU A N 1
ATOM 753 C CA . GLU A 1 96 ? -6.231 9.703 -6.953 1.00 82.69 96 GLU A CA 1
ATOM 754 C C . GLU A 1 96 ? -5.338 8.848 -7.858 1.00 82.69 96 GLU A C 1
ATOM 756 O O . GLU A 1 96 ? -4.208 9.228 -8.182 1.00 82.69 96 GLU A O 1
ATOM 761 N N . PRO A 1 97 ? -5.851 7.695 -8.317 1.00 81.94 97 PRO A N 1
ATOM 762 C CA . PRO A 1 97 ? -5.295 7.009 -9.466 1.00 81.94 97 PRO A CA 1
ATOM 763 C C . PRO A 1 97 ? -5.757 7.686 -10.769 1.00 81.94 97 PRO A C 1
ATOM 765 O O . PRO A 1 97 ? -6.942 7.977 -10.943 1.00 81.94 97 PRO A O 1
ATOM 768 N N . SER A 1 98 ? -4.844 7.911 -11.721 1.00 83.12 98 SER A N 1
ATOM 769 C CA . SER A 1 98 ? -5.231 8.400 -13.064 1.00 83.12 98 SER A CA 1
ATOM 770 C C . SER A 1 98 ? -5.851 7.293 -13.924 1.00 83.12 98 SER A C 1
ATOM 772 O O . SER A 1 98 ? -6.730 7.550 -14.743 1.00 83.12 98 SER A O 1
ATOM 774 N N . THR A 1 99 ? -5.407 6.051 -13.731 1.00 84.56 99 THR A N 1
ATOM 775 C CA . THR A 1 99 ? -5.950 4.852 -14.376 1.00 84.56 99 THR A CA 1
ATOM 776 C C . THR A 1 99 ? -6.131 3.753 -13.337 1.00 84.56 99 THR A C 1
ATOM 778 O O . THR A 1 99 ? -5.278 3.584 -12.466 1.00 84.56 99 THR A O 1
ATOM 781 N N . LEU A 1 100 ? -7.247 3.029 -13.428 1.00 84.31 100 LEU A N 1
ATOM 782 C CA . LEU A 1 100 ? -7.555 1.874 -12.591 1.00 84.31 100 LEU A CA 1
ATOM 783 C C . LEU A 1 100 ? -7.711 0.648 -13.497 1.00 84.31 100 LEU A C 1
ATOM 785 O O . LEU A 1 100 ? -8.626 0.612 -14.319 1.00 84.31 100 LEU A O 1
ATOM 789 N N . ASP A 1 101 ? -6.825 -0.330 -13.334 1.00 86.12 101 ASP A N 1
ATOM 790 C CA . ASP A 1 101 ? -6.832 -1.622 -14.026 1.00 86.12 101 ASP A CA 1
ATOM 791 C C . ASP A 1 101 ? -6.851 -2.759 -12.996 1.00 86.12 101 ASP A C 1
ATOM 793 O O . ASP A 1 101 ? -5.868 -3.457 -12.753 1.00 86.12 101 ASP A O 1
ATOM 797 N N . GLY A 1 102 ? -7.971 -2.879 -12.286 1.00 84.19 102 GLY A N 1
ATOM 798 C CA . GLY A 1 102 ? -8.074 -3.787 -11.155 1.00 84.19 102 GLY A CA 1
ATOM 799 C C . GLY A 1 102 ? -9.427 -3.741 -10.461 1.00 84.19 102 GLY A C 1
ATOM 800 O O . GLY A 1 102 ? -10.358 -3.055 -10.891 1.00 84.19 102 GLY A O 1
ATOM 801 N N . TYR A 1 103 ? -9.533 -4.486 -9.367 1.00 86.19 103 TYR A N 1
ATOM 802 C CA . TYR A 1 103 ? -10.678 -4.437 -8.471 1.00 86.19 103 TYR A CA 1
ATOM 803 C C . TYR A 1 103 ? -10.452 -3.381 -7.391 1.00 86.19 103 TYR A C 1
ATOM 805 O O . TYR A 1 103 ? -9.415 -3.366 -6.730 1.00 86.19 103 TYR A O 1
ATOM 813 N N . PHE A 1 104 ? -11.449 -2.524 -7.184 1.00 84.31 104 PHE A N 1
ATOM 814 C CA . PHE A 1 104 ? -11.403 -1.475 -6.177 1.00 84.31 104 PHE A CA 1
ATOM 815 C C . PHE A 1 104 ? -12.711 -1.422 -5.387 1.00 84.31 104 PHE A C 1
ATOM 817 O O . PHE A 1 104 ? -13.781 -1.197 -5.956 1.00 84.31 104 PHE A O 1
ATOM 824 N N . GLU A 1 105 ? -12.618 -1.590 -4.070 1.00 85.94 105 GLU A N 1
ATOM 825 C CA . GLU A 1 105 ? -13.739 -1.513 -3.137 1.00 85.94 105 GLU A CA 1
ATOM 826 C C . GLU A 1 105 ? -13.469 -0.457 -2.061 1.00 85.94 105 GLU A C 1
ATOM 828 O O . GLU A 1 105 ? -12.600 -0.613 -1.203 1.00 85.94 105 GLU A O 1
ATOM 833 N N . SER A 1 106 ? -14.252 0.620 -2.083 1.00 79.81 106 SER A N 1
ATOM 834 C CA . SER A 1 106 ? -14.264 1.650 -1.043 1.00 79.81 106 SER A CA 1
ATOM 835 C C . SER A 1 106 ? -15.651 2.289 -0.962 1.00 79.81 106 SER A C 1
ATOM 837 O O . SER A 1 106 ? -16.323 2.402 -1.992 1.00 79.81 106 SER A O 1
ATOM 839 N N . PRO A 1 107 ? -16.115 2.742 0.219 1.00 69.81 107 PRO A N 1
ATOM 840 C CA . PRO A 1 107 ? -17.369 3.487 0.317 1.00 69.81 107 PRO A CA 1
ATOM 841 C C . PRO A 1 107 ? -17.286 4.904 -0.273 1.00 69.81 107 PRO A C 1
ATOM 843 O O . PRO A 1 107 ? -18.317 5.564 -0.389 1.00 69.81 107 PRO A O 1
ATOM 846 N N . VAL A 1 108 ? -16.091 5.391 -0.628 1.00 60.50 108 VAL A N 1
ATOM 847 C CA . VAL A 1 108 ? -15.888 6.726 -1.208 1.00 60.50 108 VAL A CA 1
ATOM 848 C C . VAL A 1 108 ? -15.761 6.627 -2.727 1.00 60.50 108 VAL A C 1
ATOM 850 O O . VAL A 1 108 ? -15.077 5.754 -3.257 1.00 60.50 108 VAL A O 1
ATOM 853 N N . THR A 1 109 ? -16.404 7.546 -3.448 1.00 55.75 109 THR A N 1
ATOM 854 C CA . THR A 1 109 ? -16.213 7.702 -4.894 1.00 55.75 109 THR A CA 1
ATOM 855 C C . THR A 1 109 ? -14.800 8.206 -5.173 1.00 55.75 109 THR A C 1
ATOM 857 O O . THR A 1 109 ? -14.499 9.365 -4.889 1.00 55.75 109 THR A O 1
ATOM 860 N N . CYS A 1 110 ? -13.938 7.368 -5.746 1.00 55.94 110 CYS A N 1
ATOM 861 C CA . CYS A 1 110 ? -12.655 7.828 -6.269 1.00 55.94 110 CYS A CA 1
ATOM 862 C C . CYS A 1 110 ? -12.884 8.836 -7.394 1.00 55.94 110 CYS A C 1
ATOM 864 O O . CYS A 1 110 ? -13.621 8.566 -8.347 1.00 55.94 110 CYS A O 1
ATOM 866 N N . HIS A 1 111 ? -12.225 9.989 -7.309 1.00 55.66 111 HIS A N 1
ATOM 867 C CA . HIS A 1 111 ? -12.141 10.908 -8.431 1.00 55.66 111 HIS A CA 1
ATOM 868 C C . HIS A 1 111 ? -11.112 10.361 -9.423 1.00 55.66 111 HIS A C 1
ATOM 870 O O . HIS A 1 111 ? -9.932 10.685 -9.363 1.00 55.66 111 HIS A O 1
ATOM 876 N N . LEU A 1 112 ? -11.566 9.501 -10.337 1.00 54.50 112 LEU A N 1
ATOM 877 C CA . LEU A 1 112 ? -10.778 9.139 -11.511 1.00 54.50 112 LEU A CA 1
ATOM 878 C C . LEU A 1 112 ? -10.664 10.388 -12.386 1.00 54.50 112 LEU A C 1
ATOM 880 O O . LEU A 1 112 ? -11.639 10.814 -13.009 1.00 54.50 112 LEU A O 1
ATOM 884 N N . SER A 1 113 ? -9.485 11.004 -12.406 1.00 46.62 113 SER A N 1
ATOM 885 C CA . SER A 1 113 ? -9.205 12.106 -13.321 1.00 46.62 113 SER A CA 1
ATOM 886 C C . SER A 1 113 ? -9.035 11.525 -14.724 1.00 46.62 113 SER A C 1
ATOM 888 O O . SER A 1 113 ? -7.940 11.137 -15.124 1.00 46.62 113 SER A O 1
ATOM 890 N N . SER A 1 114 ? -10.138 11.404 -15.467 1.00 37.69 114 SER A N 1
ATOM 891 C CA . SER A 1 114 ? -10.099 11.021 -16.878 1.00 37.69 114 SER A CA 1
ATOM 892 C C . SER A 1 114 ? -9.409 12.135 -17.671 1.00 37.69 114 SER A C 1
ATOM 894 O O . SER A 1 114 ? -9.993 13.209 -17.848 1.00 37.69 114 SER A O 1
ATOM 896 N N . ARG A 1 115 ? -8.181 11.899 -18.137 1.00 39.22 115 ARG A N 1
ATOM 897 C CA . ARG A 1 115 ? -7.587 12.674 -19.233 1.00 39.22 115 ARG A CA 1
ATOM 898 C C . ARG A 1 115 ? -7.803 11.973 -20.561 1.00 39.22 115 ARG A C 1
ATOM 900 O O . ARG A 1 115 ? -7.671 10.732 -20.589 1.00 39.22 115 ARG A O 1
#

Radius of gyration: 13.02 Å; chains: 1; bounding box: 36×22×34 Å